Protein AF-A0A432K035-F1 (afdb_monomer_lite)

pLDDT: mean 85.58, std 7.94, range [56.12, 92.62]

Sequence (36 aa):
LIITNGLEHYACKMDYKKNRIHFLKEIPTYETLSHE

Foldseek 3Di:
DWDDPVPDIWDWDADPVVRDIGTDPDDDDPVVVVPD

Structure (mmCIF, N/CA/C/O backbone):
data_AF-A0A432K035-F1
#
_entry.id   AF-A0A432K035-F1
#
loop_
_atom_site.group_PDB
_atom_site.id
_atom_site.type_symbol
_atom_site.label_atom_id
_atom_site.label_alt_id
_atom_si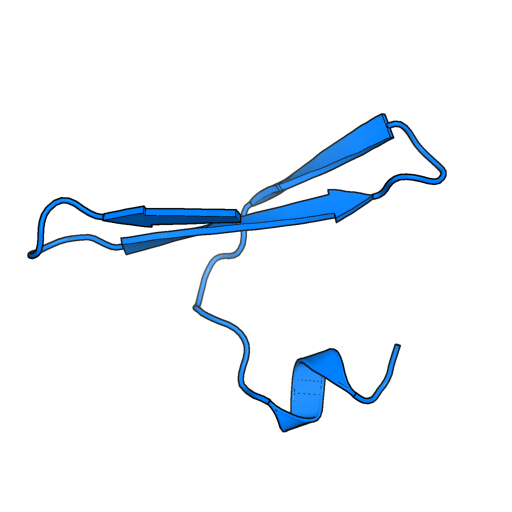te.label_comp_id
_atom_site.label_asy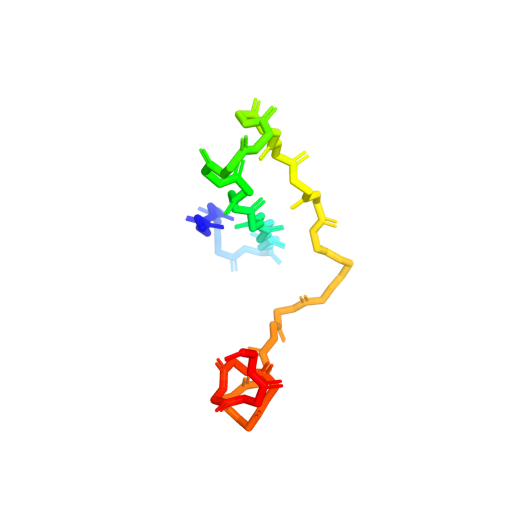m_id
_atom_site.label_entity_id
_atom_site.label_seq_id
_atom_site.pdbx_PDB_ins_code
_atom_site.Cartn_x
_atom_site.Cartn_y
_atom_site.Cartn_z
_atom_site.occupancy
_atom_site.B_iso_or_equiv
_atom_site.auth_seq_id
_atom_site.auth_comp_id
_atom_site.auth_asym_id
_atom_site.auth_atom_id
_atom_site.pdbx_PDB_model_num
ATOM 1 N N . LEU A 1 1 ? -4.944 1.789 -2.523 1.00 85.94 1 LEU A N 1
ATOM 2 C CA . LEU A 1 1 ? -4.704 2.779 -3.599 1.00 85.94 1 LEU A CA 1
ATOM 3 C C . LEU A 1 1 ? -3.426 2.401 -4.321 1.00 85.94 1 LEU A C 1
ATOM 5 O O . LEU A 1 1 ? -2.458 2.092 -3.640 1.00 85.94 1 LEU A O 1
ATOM 9 N N . ILE A 1 2 ? -3.428 2.398 -5.652 1.00 87.81 2 ILE A N 1
ATOM 10 C CA . ILE A 1 2 ? -2.245 2.094 -6.467 1.00 87.81 2 ILE A CA 1
ATOM 11 C C . ILE A 1 2 ? -2.086 3.213 -7.493 1.00 87.81 2 ILE A C 1
ATOM 13 O O . ILE A 1 2 ? -3.069 3.610 -8.117 1.00 87.81 2 ILE A O 1
ATOM 17 N N . ILE A 1 3 ? -0.867 3.726 -7.635 1.00 88.81 3 ILE A N 1
ATOM 18 C CA . ILE A 1 3 ? -0.496 4.766 -8.598 1.00 88.81 3 ILE A CA 1
ATOM 19 C C . ILE A 1 3 ? 0.731 4.267 -9.359 1.00 88.81 3 ILE A C 1
ATOM 21 O O . ILE A 1 3 ? 1.658 3.727 -8.757 1.00 88.81 3 ILE A O 1
ATOM 25 N N . THR A 1 4 ? 0.744 4.424 -10.679 1.00 91.00 4 THR A N 1
ATOM 26 C CA . THR A 1 4 ? 1.857 3.977 -11.518 1.00 91.00 4 THR A CA 1
ATOM 27 C C . THR A 1 4 ? 2.051 4.873 -12.733 1.00 91.00 4 THR A C 1
ATOM 29 O O . THR A 1 4 ? 1.091 5.455 -13.236 1.00 91.00 4 THR A O 1
ATOM 32 N N . ASN A 1 5 ? 3.294 4.953 -13.206 1.00 91.75 5 ASN A N 1
ATOM 33 C CA . ASN A 1 5 ? 3.676 5.543 -14.490 1.00 91.75 5 ASN A CA 1
ATOM 34 C C . ASN A 1 5 ? 4.104 4.485 -15.536 1.00 91.75 5 ASN A C 1
ATOM 36 O O . ASN A 1 5 ? 4.638 4.848 -16.580 1.00 91.75 5 ASN A O 1
ATOM 40 N N . GLY A 1 6 ? 3.909 3.190 -15.257 1.00 89.25 6 GLY A N 1
ATOM 41 C CA . GLY A 1 6 ? 4.309 2.070 -16.119 1.00 89.25 6 GLY A CA 1
ATOM 42 C C . GLY A 1 6 ? 5.736 1.542 -15.909 1.00 89.25 6 GLY A C 1
ATOM 43 O O . GLY A 1 6 ? 6.042 0.465 -16.411 1.00 89.25 6 GLY A O 1
ATOM 44 N N . LEU A 1 7 ? 6.588 2.250 -15.160 1.00 89.81 7 LEU A N 1
ATOM 45 C CA . LEU A 1 7 ? 7.935 1.799 -14.767 1.00 89.81 7 LEU A CA 1
ATOM 46 C C . LEU A 1 7 ? 8.033 1.574 -13.257 1.00 89.81 7 LEU A C 1
ATOM 48 O O . LEU A 1 7 ? 8.633 0.607 -12.797 1.00 89.81 7 LEU A O 1
ATOM 52 N N . GLU A 1 8 ? 7.412 2.465 -12.489 1.00 85.69 8 GLU A N 1
ATOM 53 C CA . GLU A 1 8 ? 7.346 2.411 -11.039 1.00 85.69 8 GLU A CA 1
ATOM 54 C C . GLU A 1 8 ? 5.888 2.333 -10.590 1.00 85.69 8 GLU A C 1
ATOM 56 O O . GLU A 1 8 ? 4.971 2.920 -11.183 1.00 85.69 8 GLU A O 1
ATOM 61 N N . HIS A 1 9 ? 5.670 1.575 -9.521 1.00 85.56 9 HIS A N 1
ATOM 62 C CA . HIS A 1 9 ? 4.360 1.352 -8.936 1.00 85.56 9 HIS A CA 1
ATOM 63 C C . HIS A 1 9 ? 4.435 1.666 -7.449 1.00 85.56 9 HIS A C 1
ATOM 65 O O . HIS A 1 9 ? 5.248 1.095 -6.726 1.00 85.56 9 HIS A O 1
ATOM 71 N N . TYR A 1 10 ? 3.551 2.542 -6.988 1.00 87.75 10 TYR A N 1
ATOM 72 C CA . TYR A 1 10 ? 3.408 2.873 -5.581 1.00 87.75 10 TYR A CA 1
ATOM 73 C C . TYR A 1 10 ? 2.043 2.400 -5.098 1.00 87.75 10 TYR A C 1
ATOM 75 O O . TYR A 1 10 ? 1.007 2.743 -5.677 1.00 87.75 10 TYR A O 1
ATOM 83 N N . ALA A 1 11 ? 2.040 1.602 -4.034 1.00 90.94 11 ALA A N 1
ATOM 84 C CA . ALA A 1 11 ? 0.832 1.075 -3.425 1.00 90.94 11 ALA A CA 1
ATOM 85 C C . ALA A 1 11 ? 0.694 1.594 -1.991 1.00 90.94 11 ALA A C 1
ATOM 87 O O . ALA A 1 11 ? 1.665 1.690 -1.246 1.00 90.94 11 ALA A O 1
ATOM 88 N N . CYS A 1 12 ? -0.534 1.918 -1.595 1.00 91.00 12 CYS A N 1
ATOM 89 C CA . CYS A 1 12 ? -0.861 2.399 -0.260 1.00 91.00 12 CYS A CA 1
ATOM 90 C C . CYS A 1 12 ? -2.131 1.731 0.257 1.00 91.00 12 CYS A C 1
ATOM 92 O O . CYS A 1 12 ? -3.108 1.553 -0.482 1.00 91.00 12 CYS A O 1
ATOM 94 N N . LYS A 1 13 ? -2.155 1.456 1.555 1.00 88.62 13 LYS A N 1
ATOM 95 C CA . LYS A 1 13 ? -3.323 0.978 2.287 1.00 88.62 13 LYS A CA 1
ATOM 96 C C . LYS A 1 13 ? -3.917 2.108 3.117 1.00 88.62 13 LYS A C 1
ATOM 98 O O . LYS A 1 13 ? -3.189 2.835 3.785 1.00 88.62 13 LYS A O 1
ATOM 103 N N . MET A 1 14 ? -5.234 2.262 3.069 1.00 89.81 14 MET A N 1
ATOM 104 C CA . MET A 1 14 ? -5.939 3.230 3.908 1.00 89.81 14 MET A CA 1
ATOM 105 C C . MET A 1 14 ? -6.459 2.519 5.153 1.00 89.81 14 MET A C 1
ATOM 107 O O . MET A 1 14 ? -7.207 1.551 5.050 1.00 89.81 14 MET A O 1
ATOM 111 N N . ASP A 1 15 ? -6.064 3.002 6.324 1.00 89.75 15 ASP A N 1
ATOM 112 C CA . ASP A 1 15 ? -6.681 2.646 7.595 1.00 89.75 15 ASP A CA 1
ATOM 113 C C . ASP A 1 15 ? -7.831 3.629 7.847 1.00 89.75 15 ASP A C 1
ATOM 115 O O . ASP A 1 15 ? -7.624 4.748 8.324 1.00 89.75 15 ASP A O 1
ATOM 119 N N . TYR A 1 16 ? -9.050 3.210 7.499 1.00 87.44 16 TYR A N 1
ATOM 120 C CA . TYR A 1 16 ? -10.265 4.012 7.680 1.00 87.44 16 TYR A CA 1
ATOM 121 C C . TYR A 1 16 ? -10.669 4.183 9.146 1.00 87.44 16 TYR A C 1
ATOM 123 O O . TYR A 1 16 ? -11.409 5.106 9.464 1.00 87.44 16 TYR A O 1
ATOM 131 N N . LYS A 1 17 ? -10.195 3.322 10.054 1.00 91.56 17 LYS A N 1
ATOM 132 C CA . LYS A 1 17 ? -10.505 3.444 11.486 1.00 91.56 17 LYS A CA 1
ATOM 133 C C . LYS A 1 17 ? -9.689 4.563 12.124 1.00 91.56 17 LYS A C 1
ATOM 135 O O . LYS A 1 17 ? -10.152 5.208 13.060 1.00 91.56 17 LYS A O 1
ATOM 140 N N . LYS A 1 18 ? -8.466 4.777 11.634 1.00 92.62 18 LYS A N 1
ATOM 141 C CA . LYS A 1 18 ? -7.533 5.793 12.146 1.00 92.62 18 LYS A CA 1
ATOM 142 C C . LYS A 1 18 ? -7.356 6.986 11.207 1.00 92.62 18 LYS A C 1
ATOM 144 O O . LYS A 1 18 ? -6.558 7.865 11.524 1.00 92.62 18 LYS A O 1
ATOM 149 N N . ASN A 1 19 ? -8.051 7.008 10.068 1.00 91.44 19 ASN A N 1
ATOM 150 C CA . ASN A 1 19 ? -7.860 7.960 8.969 1.00 91.44 19 ASN A CA 1
ATOM 151 C C . ASN A 1 19 ? -6.380 8.119 8.577 1.00 91.44 19 ASN A C 1
ATOM 153 O O . ASN A 1 19 ? -5.880 9.231 8.404 1.00 91.44 19 ASN A O 1
ATOM 157 N N . ARG A 1 20 ? -5.653 7.001 8.469 1.00 91.44 20 ARG A N 1
ATOM 158 C CA . ARG A 1 20 ? -4.223 6.991 8.124 1.00 91.44 20 ARG A CA 1
ATOM 159 C C . ARG A 1 20 ? -3.984 6.322 6.787 1.00 91.44 20 ARG A C 1
ATOM 161 O O . ARG A 1 20 ? -4.721 5.434 6.376 1.00 91.44 20 ARG A O 1
ATOM 168 N N . ILE A 1 21 ? -2.906 6.728 6.131 1.00 90.06 21 ILE A N 1
ATOM 169 C CA . ILE A 1 21 ? -2.431 6.099 4.904 1.00 90.06 21 ILE A CA 1
ATOM 170 C C . ILE A 1 21 ? -1.090 5.442 5.210 1.00 90.06 21 ILE A C 1
ATOM 172 O O . ILE A 1 21 ? -0.170 6.089 5.706 1.00 90.06 21 ILE A O 1
ATOM 176 N N . HIS A 1 22 ? -0.998 4.151 4.920 1.00 90.44 22 HIS A N 1
ATOM 177 C CA . HIS A 1 22 ? 0.205 3.348 5.065 1.00 90.44 22 HIS A CA 1
ATOM 178 C C . HIS A 1 22 ? 0.788 3.070 3.686 1.00 90.44 22 HIS A C 1
ATOM 180 O O . HIS A 1 22 ? 0.113 2.503 2.826 1.00 90.44 22 HIS A O 1
ATOM 186 N N . PHE A 1 23 ? 2.037 3.471 3.480 1.00 90.75 23 PHE A N 1
ATOM 187 C CA . PHE A 1 23 ? 2.768 3.158 2.259 1.00 90.75 23 PHE A CA 1
ATOM 188 C C . PHE A 1 23 ? 3.191 1.689 2.271 1.00 90.75 23 PHE A C 1
ATOM 190 O O . PHE A 1 23 ? 3.696 1.193 3.281 1.00 90.75 23 PHE A O 1
ATOM 197 N N . LEU A 1 24 ? 2.968 0.995 1.160 1.00 89.12 24 LEU A N 1
ATOM 198 C CA . LEU A 1 24 ? 3.319 -0.409 0.997 1.00 89.12 24 LEU A CA 1
ATOM 199 C C . LEU A 1 24 ? 4.645 -0.488 0.241 1.00 89.12 24 LEU A C 1
ATOM 201 O O . LEU A 1 24 ? 4.812 0.137 -0.806 1.00 89.12 24 LEU A O 1
ATOM 205 N N . LYS A 1 25 ? 5.597 -1.242 0.797 1.00 83.81 25 LYS A N 1
ATOM 206 C CA . LYS A 1 25 ? 6.923 -1.451 0.194 1.00 83.81 25 LYS A CA 1
ATOM 207 C C . LYS A 1 25 ? 6.854 -2.335 -1.056 1.00 83.81 25 LYS A C 1
ATOM 209 O O . LYS A 1 25 ? 7.681 -2.203 -1.948 1.00 83.81 25 LYS A O 1
ATOM 214 N N . GLU A 1 26 ? 5.858 -3.209 -1.109 1.00 84.50 26 GLU A N 1
ATOM 215 C CA . GLU A 1 26 ? 5.574 -4.124 -2.209 1.00 84.50 26 GLU A CA 1
ATOM 216 C C . GLU A 1 26 ? 4.062 -4.210 -2.435 1.00 84.50 26 GLU A C 1
ATOM 218 O O . GLU A 1 26 ? 3.271 -3.895 -1.539 1.00 84.50 26 GLU A O 1
ATOM 223 N N . ILE A 1 27 ? 3.650 -4.605 -3.642 1.00 84.88 27 ILE A N 1
ATOM 224 C CA . ILE A 1 27 ? 2.230 -4.802 -3.934 1.00 84.88 27 ILE A CA 1
ATOM 225 C C . ILE A 1 27 ? 1.768 -6.081 -3.223 1.00 84.88 27 ILE A C 1
ATOM 227 O O . ILE A 1 27 ? 2.347 -7.140 -3.464 1.00 84.88 27 ILE A O 1
ATOM 231 N N . PRO A 1 28 ? 0.745 -6.006 -2.355 1.00 82.44 28 PRO A N 1
ATOM 232 C CA . PRO A 1 28 ? 0.264 -7.165 -1.622 1.00 82.44 28 PRO A CA 1
ATOM 233 C C . PRO A 1 28 ? -0.329 -8.198 -2.583 1.00 82.44 28 PRO A C 1
ATOM 235 O O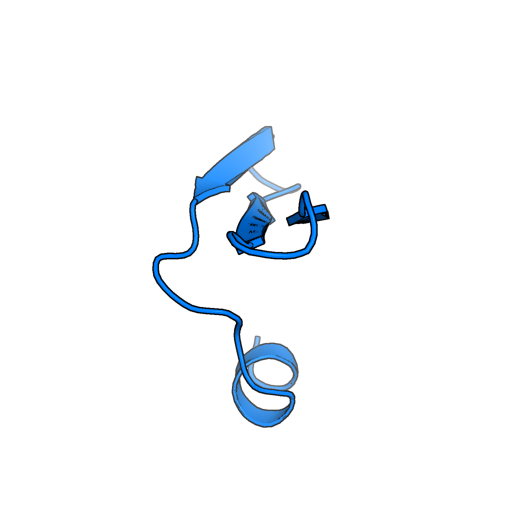 . PRO A 1 28 ? -0.981 -7.849 -3.570 1.00 82.44 28 PRO A O 1
ATOM 238 N N . THR A 1 29 ? -0.111 -9.476 -2.286 1.00 83.75 29 THR A N 1
ATOM 239 C CA . THR A 1 29 ? -0.768 -10.581 -2.984 1.00 83.75 29 THR A CA 1
ATOM 240 C C . THR A 1 29 ? -2.223 -10.710 -2.533 1.00 83.75 29 THR A C 1
ATOM 242 O O . THR A 1 29 ? -2.644 -10.147 -1.524 1.00 83.75 29 THR A O 1
ATOM 245 N N . TYR A 1 30 ? -3.026 -11.464 -3.283 1.00 83.25 30 TYR A N 1
ATOM 246 C CA . TYR A 1 30 ? -4.434 -11.656 -2.931 1.00 83.25 30 TYR A CA 1
ATOM 247 C C . TYR A 1 30 ? -4.6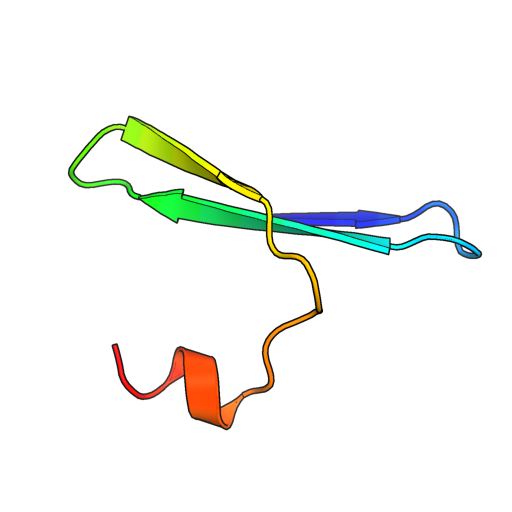06 -12.334 -1.560 1.00 83.25 30 TYR A C 1
ATOM 249 O O . TYR A 1 30 ? -5.443 -11.915 -0.763 1.00 83.25 30 TYR A O 1
ATOM 257 N N . GLU A 1 31 ? -3.754 -13.313 -1.247 1.00 84.81 31 GLU A N 1
ATOM 258 C CA . GLU A 1 31 ? -3.751 -14.011 0.045 1.00 84.81 31 GLU A CA 1
ATOM 259 C C . GLU A 1 31 ? -3.545 -13.060 1.231 1.00 84.81 31 GLU A C 1
ATOM 261 O O . GLU A 1 31 ? -4.236 -13.189 2.244 1.00 84.81 31 GLU A O 1
ATOM 266 N N . THR A 1 32 ? -2.665 -12.059 1.103 1.00 80.06 32 THR A N 1
ATOM 267 C CA . THR A 1 32 ? -2.393 -11.115 2.200 1.00 80.06 32 THR A CA 1
ATOM 268 C C . THR A 1 32 ? -3.507 -10.093 2.414 1.00 80.06 32 THR A C 1
ATOM 270 O O . THR A 1 32 ? -3.596 -9.537 3.504 1.00 80.06 32 THR A O 1
ATOM 273 N N . LEU A 1 33 ? -4.382 -9.880 1.425 1.00 76.62 33 LEU A N 1
ATOM 274 C CA . LEU A 1 33 ? -5.569 -9.022 1.546 1.00 76.62 33 LEU A CA 1
ATOM 275 C C . LEU A 1 33 ? -6.770 -9.752 2.159 1.00 76.62 33 LEU A C 1
ATOM 277 O O . LEU A 1 33 ? -7.628 -9.116 2.764 1.00 76.62 33 LEU A O 1
ATOM 281 N N . SER A 1 34 ? -6.856 -11.073 1.986 1.00 71.44 34 SER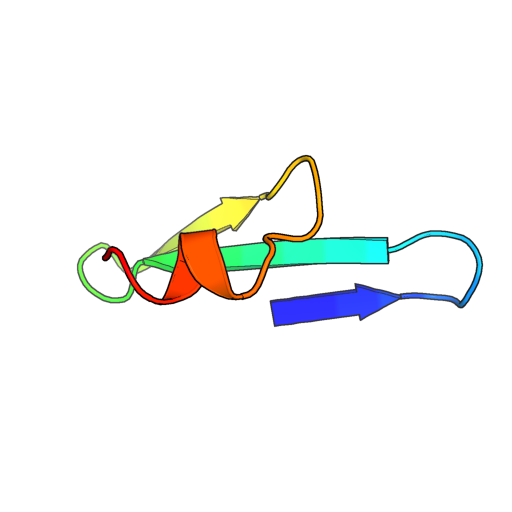 A N 1
ATOM 282 C CA . SER A 1 34 ? -7.975 -11.882 2.493 1.00 71.44 34 SER A CA 1
ATOM 283 C C . SER A 1 34 ? -7.885 -12.238 3.981 1.00 71.44 34 SER A C 1
ATOM 285 O O . SER A 1 34 ? -8.859 -12.726 4.546 1.00 71.44 34 SER A O 1
ATOM 287 N N . HIS A 1 35 ? -6.734 -12.009 4.613 1.00 60.94 35 HIS A N 1
ATOM 288 C CA . HIS A 1 35 ? -6.449 -12.439 5.984 1.00 60.94 35 HIS A CA 1
ATOM 289 C C . HIS A 1 35 ? -6.396 -11.262 6.977 1.00 60.94 35 HIS A C 1
ATOM 291 O O . HI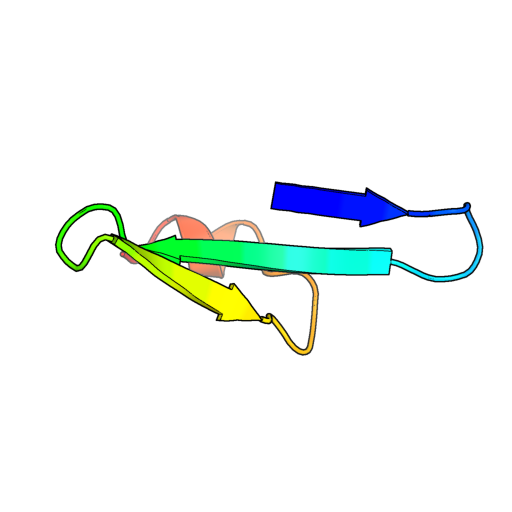S A 1 35 ? -5.546 -11.228 7.871 1.00 60.94 35 HIS A O 1
ATOM 297 N N . GLU A 1 36 ? -7.290 -10.287 6.786 1.00 56.12 36 GLU A N 1
ATOM 298 C CA . GLU A 1 36 ? -7.427 -9.065 7.592 1.00 56.12 36 GLU A CA 1
ATOM 299 C C . GLU A 1 36 ? -8.759 -8.961 8.338 1.00 56.12 36 GLU A C 1
ATOM 301 O O . GLU A 1 36 ? -9.802 -9.329 7.752 1.00 56.12 36 GLU A O 1
#

Secondary structure (DSSP, 8-state):
-EEE-SS-EEEEEEETTTTEEEEESSPPPHHHHH--

Radius of gyration: 10.97 Å; chains: 1; bounding box: 18×22×28 Å